Protein AF-A0AAU9TZ40-F1 (afdb_monomer_lite)

Sequence (107 aa):
MLPLLRSNLPPALDDLDKAECLASSLESQCSPSTEPIDPGHLCEVNLEVERRAAATPSPSDEPLSPTTLDEVKSILQDLNTKKAPGPDRITNKTLRRRTSQVATKVT

Radius of gyration: 29.77 Å; chains: 1; bounding box: 53×43×71 Å

Structure (mmCIF, N/CA/C/O backbone):
data_AF-A0AAU9TZ40-F1
#
_entry.id   AF-A0AAU9TZ40-F1
#
loop_
_atom_site.group_PDB
_atom_site.id
_atom_site.type_symbol
_atom_site.label_atom_id
_atom_site.label_alt_id
_atom_site.label_comp_id
_atom_site.label_asym_id
_atom_site.label_entity_id
_atom_site.label_seq_id
_atom_site.pdbx_PDB_ins_code
_atom_site.Cartn_x
_atom_site.Cartn_y
_atom_site.Cartn_z
_atom_site.occupancy
_atom_site.B_iso_or_equiv
_atom_site.auth_seq_id
_atom_site.auth_comp_id
_atom_site.auth_asym_id
_atom_site.auth_atom_id
_atom_site.pdbx_PDB_model_num
ATOM 1 N N . MET A 1 1 ? -18.433 -29.766 -25.339 1.00 39.97 1 MET A N 1
ATOM 2 C CA . MET A 1 1 ? -18.222 -28.454 -25.989 1.00 39.97 1 MET A CA 1
ATOM 3 C C . MET A 1 1 ? -16.847 -28.493 -26.630 1.00 39.97 1 MET A C 1
ATOM 5 O O . MET A 1 1 ? -15.884 -28.693 -25.904 1.00 39.97 1 MET A O 1
ATOM 9 N N . LEU A 1 2 ? -16.763 -28.419 -27.958 1.00 39.62 2 LEU A N 1
ATOM 10 C CA . LEU A 1 2 ? -15.479 -28.329 -28.662 1.00 39.62 2 LEU A CA 1
ATOM 11 C C . LEU A 1 2 ? -14.962 -26.884 -28.562 1.00 39.62 2 LEU A C 1
ATOM 13 O O . LEU A 1 2 ? -15.782 -25.965 -28.641 1.00 39.62 2 LEU A O 1
ATOM 17 N N . PRO A 1 3 ? -13.653 -26.661 -28.357 1.00 49.47 3 PRO A N 1
ATOM 18 C CA . PRO A 1 3 ? -13.108 -25.314 -28.268 1.00 49.47 3 PRO A CA 1
ATOM 19 C C . PRO A 1 3 ? -13.285 -24.586 -29.607 1.00 49.47 3 PRO A C 1
ATOM 21 O O . PRO A 1 3 ? -13.102 -25.164 -30.679 1.00 49.47 3 PRO A O 1
ATOM 24 N N . LEU A 1 4 ? -13.683 -23.315 -29.539 1.00 51.88 4 LEU A N 1
ATOM 25 C CA . LEU A 1 4 ? -13.920 -22.466 -30.705 1.00 51.88 4 LEU A CA 1
ATOM 26 C C . LEU A 1 4 ? -12.581 -22.151 -31.393 1.00 51.88 4 LEU A C 1
ATOM 28 O O . LEU A 1 4 ? -11.803 -21.342 -30.888 1.00 51.88 4 LEU A O 1
ATOM 32 N N . LEU A 1 5 ? -12.308 -22.772 -32.546 1.00 57.56 5 LEU A N 1
ATOM 33 C CA . LEU A 1 5 ? -11.180 -22.384 -33.398 1.00 57.56 5 LEU A CA 1
ATOM 34 C C . LEU A 1 5 ? -11.455 -21.013 -34.038 1.00 57.56 5 LEU A C 1
ATOM 36 O O . LEU A 1 5 ? -12.475 -20.817 -34.699 1.00 57.56 5 LEU A O 1
ATOM 40 N N . ARG A 1 6 ? -10.525 -20.064 -33.873 1.00 59.41 6 ARG A N 1
ATOM 41 C CA . ARG A 1 6 ? -10.532 -18.786 -34.601 1.00 59.41 6 ARG A CA 1
ATOM 42 C C . ARG A 1 6 ? -9.949 -19.018 -35.997 1.00 59.41 6 ARG A C 1
ATOM 44 O O . ARG A 1 6 ? -8.759 -19.269 -36.125 1.00 59.41 6 ARG A O 1
ATOM 51 N N . SER A 1 7 ? -10.782 -18.940 -37.033 1.00 59.75 7 SER A N 1
ATOM 52 C CA . SER A 1 7 ? -10.445 -19.340 -38.409 1.00 59.75 7 SER A CA 1
ATOM 53 C C . SER A 1 7 ? -9.555 -18.367 -39.199 1.00 59.75 7 SER A C 1
ATOM 55 O O . SER A 1 7 ? -9.133 -18.724 -40.290 1.00 59.75 7 SER A O 1
ATOM 57 N N . ASN A 1 8 ? -9.261 -17.166 -38.680 1.00 59.41 8 ASN A N 1
ATOM 58 C CA . ASN A 1 8 ? -8.609 -16.081 -39.439 1.00 59.41 8 ASN A CA 1
ATOM 59 C C . ASN A 1 8 ? -7.472 -15.361 -38.678 1.00 59.41 8 ASN A C 1
ATOM 61 O O . ASN A 1 8 ? -7.205 -14.189 -38.929 1.00 59.41 8 ASN A O 1
ATOM 65 N N . LEU A 1 9 ? -6.817 -16.025 -37.725 1.00 62.31 9 LEU A N 1
ATOM 66 C CA . LEU A 1 9 ? -5.611 -15.509 -37.059 1.00 62.31 9 LEU A CA 1
ATOM 67 C C . LEU A 1 9 ? -4.433 -16.450 -37.360 1.00 62.31 9 LEU A C 1
ATOM 69 O O . LEU A 1 9 ? -4.687 -17.628 -37.626 1.00 62.31 9 LEU A O 1
ATOM 73 N N . PRO A 1 10 ? -3.170 -15.965 -37.346 1.00 62.03 10 PRO A N 1
ATOM 74 C CA . PRO A 1 10 ? -2.002 -16.846 -37.423 1.00 62.03 10 PRO A CA 1
ATOM 75 C C . PRO A 1 10 ? -2.129 -17.980 -36.392 1.00 62.03 10 PRO A C 1
ATOM 77 O O . PRO A 1 10 ? -2.848 -17.791 -35.401 1.00 62.03 10 PRO A O 1
ATOM 80 N N . PRO A 1 11 ? -1.489 -19.147 -36.626 1.00 64.44 11 PRO A N 1
ATOM 81 C CA . PRO A 1 11 ? -1.611 -20.307 -35.749 1.00 64.44 11 PRO A CA 1
ATOM 82 C C . PRO A 1 11 ? -1.525 -19.865 -34.292 1.00 64.44 11 PRO A C 1
ATOM 84 O O . PRO A 1 11 ? -0.637 -19.090 -33.933 1.00 64.44 11 PRO A O 1
ATOM 87 N N . ALA A 1 12 ? -2.495 -20.285 -33.477 1.00 71.56 12 ALA A N 1
ATOM 88 C CA . ALA A 1 12 ? -2.415 -20.034 -32.049 1.00 71.56 12 ALA A CA 1
ATOM 89 C C . ALA A 1 12 ? -1.067 -20.588 -31.575 1.00 71.56 12 ALA A C 1
ATOM 91 O O . ALA A 1 12 ? -0.808 -21.764 -31.829 1.00 71.56 12 ALA A O 1
ATOM 92 N N . LEU A 1 13 ? -0.236 -19.737 -30.953 1.00 79.50 13 LEU A N 1
ATOM 93 C CA . LEU A 1 13 ? 1.026 -20.149 -30.330 1.00 79.50 13 LEU A CA 1
ATOM 94 C C . LEU A 1 13 ? 0.766 -21.440 -29.561 1.00 79.50 13 LEU A C 1
ATOM 96 O O . LEU A 1 13 ? -0.245 -21.527 -28.841 1.00 79.50 13 LEU A O 1
ATOM 100 N N . ASP A 1 14 ? 1.616 -22.442 -29.755 1.00 87.38 14 ASP A N 1
ATOM 101 C CA . ASP A 1 14 ? 1.470 -23.657 -28.977 1.00 87.38 14 ASP A CA 1
ATOM 102 C C . ASP A 1 14 ? 1.764 -23.355 -27.495 1.00 87.38 14 ASP A C 1
ATOM 104 O O . ASP A 1 14 ? 2.159 -22.248 -27.113 1.00 87.38 14 ASP A O 1
ATOM 108 N N . ASP A 1 15 ? 1.438 -24.286 -26.605 1.00 87.75 15 ASP A N 1
ATOM 109 C CA . ASP A 1 15 ? 1.581 -24.008 -25.175 1.00 87.75 15 ASP A CA 1
ATOM 110 C C . ASP A 1 15 ? 3.052 -23.866 -24.752 1.00 87.75 15 ASP A C 1
ATOM 112 O O . ASP A 1 15 ? 3.323 -23.177 -23.767 1.00 87.75 15 ASP A O 1
ATOM 116 N N . LEU A 1 16 ? 3.988 -24.444 -25.514 1.00 90.44 16 LEU A N 1
ATOM 117 C CA . LEU A 1 16 ? 5.421 -24.270 -25.302 1.00 90.44 16 LEU A CA 1
ATOM 118 C C . LEU A 1 16 ? 5.851 -22.858 -25.720 1.00 90.44 16 LEU A C 1
ATOM 120 O O . LEU A 1 16 ? 6.423 -22.143 -24.903 1.00 90.44 16 LEU A O 1
ATOM 124 N N . ASP A 1 17 ? 5.470 -22.410 -26.914 1.00 88.50 17 ASP A N 1
ATOM 125 C CA . ASP A 1 17 ? 5.726 -21.064 -27.430 1.00 88.50 17 ASP A CA 1
ATOM 126 C C . ASP A 1 17 ? 5.155 -19.986 -26.495 1.00 88.50 17 ASP A C 1
ATOM 128 O O . ASP A 1 17 ? 5.781 -18.955 -26.236 1.00 88.50 17 ASP A O 1
ATOM 132 N N . LYS A 1 18 ? 3.949 -20.210 -25.950 1.00 88.31 18 LYS A N 1
ATOM 133 C CA . LYS A 1 18 ? 3.346 -19.307 -24.955 1.00 88.31 18 LYS A CA 1
ATOM 134 C C . LYS A 1 18 ? 4.150 -19.275 -23.661 1.00 88.31 18 LYS A C 1
ATOM 136 O O . LYS A 1 18 ? 4.304 -18.199 -23.083 1.00 88.31 18 LYS A O 1
ATOM 141 N N . ALA A 1 19 ? 4.610 -20.432 -23.186 1.00 93.44 19 ALA A N 1
ATOM 142 C CA . ALA A 1 19 ? 5.400 -20.528 -21.965 1.00 93.44 19 ALA A CA 1
ATOM 143 C C . ALA A 1 19 ? 6.762 -19.843 -22.129 1.00 93.44 19 ALA A C 1
ATOM 145 O O . ALA A 1 19 ? 7.165 -19.094 -21.242 1.00 93.44 19 ALA A O 1
ATOM 146 N N . GLU A 1 20 ? 7.426 -20.026 -23.272 1.00 94.00 20 GLU A N 1
ATOM 147 C CA . GLU A 1 20 ? 8.687 -19.354 -23.593 1.00 94.00 20 GLU A CA 1
ATOM 148 C C . GLU A 1 20 ? 8.500 -17.840 -23.719 1.00 94.00 20 GLU A C 1
ATOM 150 O O . GLU A 1 20 ? 9.220 -17.075 -23.080 1.00 94.00 20 GLU A O 1
ATOM 155 N N . CYS A 1 21 ? 7.474 -17.386 -24.447 1.00 93.88 21 CYS A N 1
ATOM 156 C CA . CYS A 1 21 ? 7.169 -15.961 -24.571 1.00 93.88 21 CYS A CA 1
ATOM 157 C C . CYS A 1 21 ? 6.881 -15.315 -23.206 1.00 93.88 21 CYS A C 1
ATOM 159 O O . CYS A 1 21 ? 7.375 -14.222 -22.913 1.00 93.88 21 CYS A O 1
ATOM 161 N N . LEU A 1 22 ? 6.123 -16.002 -22.346 1.00 94.56 22 LEU A N 1
ATOM 162 C CA . LEU A 1 22 ? 5.859 -15.539 -20.987 1.00 94.56 22 LEU A CA 1
ATOM 163 C C . LEU A 1 22 ? 7.143 -15.491 -20.154 1.00 94.56 22 LEU A C 1
ATOM 165 O O . LEU A 1 22 ? 7.380 -14.487 -19.486 1.00 94.56 22 LEU A O 1
ATOM 169 N N . ALA A 1 23 ? 7.973 -16.536 -20.204 1.00 96.50 23 ALA A N 1
ATOM 170 C CA . ALA A 1 23 ? 9.231 -16.597 -19.469 1.00 96.50 23 ALA A CA 1
ATOM 171 C C . ALA A 1 23 ? 10.171 -15.453 -19.870 1.00 96.50 23 ALA A C 1
ATOM 173 O O . ALA A 1 23 ? 10.629 -14.721 -18.996 1.00 96.50 23 ALA A O 1
ATOM 174 N N . SER A 1 24 ? 10.374 -15.223 -21.171 1.00 94.69 24 SER A N 1
ATOM 175 C CA . SER A 1 24 ? 11.205 -14.119 -21.668 1.00 94.69 24 SER A CA 1
ATOM 176 C C . SER A 1 24 ? 10.620 -12.745 -21.333 1.00 94.69 24 SER A C 1
ATOM 178 O O . SER A 1 24 ? 11.355 -11.816 -21.004 1.00 94.69 24 SER A O 1
ATOM 180 N N . SER A 1 25 ? 9.292 -12.592 -21.384 1.00 94.75 25 SER A N 1
ATOM 181 C CA . SER A 1 25 ? 8.643 -11.326 -21.027 1.00 94.75 25 SER A CA 1
ATOM 182 C C . SER A 1 25 ? 8.783 -11.011 -19.537 1.00 94.75 25 SER A C 1
ATOM 184 O O . SER A 1 25 ? 9.071 -9.869 -19.178 1.00 94.75 25 SER A O 1
ATOM 186 N N . LEU A 1 26 ? 8.610 -12.015 -18.673 1.00 95.38 26 LEU A N 1
ATOM 187 C CA . LEU A 1 26 ? 8.814 -11.875 -17.234 1.00 95.38 26 LEU A CA 1
ATOM 188 C C . LEU A 1 26 ? 10.283 -11.617 -16.909 1.00 95.38 26 LEU A C 1
ATOM 190 O O . LEU A 1 26 ? 10.572 -10.720 -16.127 1.00 95.38 26 LEU A O 1
ATOM 194 N N . GLU A 1 27 ? 11.208 -12.340 -17.537 1.00 95.31 27 GLU A N 1
ATOM 195 C CA . GLU A 1 27 ? 12.645 -12.119 -17.375 1.00 95.31 27 GLU A CA 1
ATOM 196 C C . GLU A 1 27 ? 13.024 -10.679 -17.734 1.00 95.31 27 GLU A C 1
ATOM 198 O O . GLU A 1 27 ? 13.667 -9.998 -16.937 1.00 95.31 27 GLU A O 1
ATOM 203 N N . SER A 1 28 ? 12.556 -10.172 -18.878 1.00 91.38 28 SER A N 1
ATOM 204 C CA . SER A 1 28 ? 12.831 -8.795 -19.294 1.00 91.38 28 SER A CA 1
ATOM 205 C C . SER A 1 28 ? 12.227 -7.753 -18.348 1.00 91.38 28 SER A C 1
ATOM 207 O O . SER A 1 28 ? 12.846 -6.714 -18.140 1.00 91.38 28 SER A O 1
ATOM 209 N N . GLN A 1 29 ? 11.034 -7.994 -17.796 1.00 93.50 29 GLN A N 1
ATOM 210 C CA . GLN A 1 29 ? 10.347 -7.039 -16.914 1.00 93.50 29 GLN A CA 1
ATOM 211 C C . GLN A 1 29 ? 10.832 -7.089 -15.463 1.00 93.50 29 GLN A C 1
ATOM 213 O O . GLN A 1 29 ? 10.738 -6.095 -14.746 1.00 93.50 29 GLN A O 1
ATOM 218 N N . CYS A 1 30 ? 11.318 -8.242 -15.012 1.00 94.31 30 CYS A N 1
ATOM 219 C CA . CYS A 1 30 ? 11.831 -8.440 -13.659 1.00 94.31 30 CYS A CA 1
ATOM 220 C C . CYS A 1 30 ? 13.356 -8.288 -13.571 1.00 94.31 30 CYS A C 1
ATOM 222 O O . CYS A 1 30 ? 13.911 -8.372 -12.475 1.00 94.31 30 CYS A O 1
ATOM 224 N N . SER A 1 31 ? 14.033 -8.059 -14.697 1.00 93.81 31 SER A N 1
ATOM 225 C CA . SER A 1 31 ? 15.447 -7.694 -14.713 1.00 93.81 31 SER A CA 1
ATOM 226 C C . SER A 1 31 ? 15.644 -6.239 -14.281 1.00 93.81 31 SER A C 1
ATOM 228 O O . SER A 1 31 ? 14.765 -5.401 -14.498 1.00 93.81 31 SER A O 1
ATOM 230 N N . PRO A 1 32 ? 16.800 -5.902 -13.680 1.00 91.38 32 PRO A N 1
ATOM 231 C CA . PRO A 1 32 ? 17.154 -4.515 -13.421 1.00 91.38 32 PRO A CA 1
ATOM 232 C C . PRO A 1 32 ? 17.100 -3.684 -14.704 1.00 91.38 32 PRO A C 1
ATOM 234 O O . PRO A 1 32 ? 17.512 -4.149 -15.769 1.00 91.38 32 PRO A O 1
ATOM 237 N N . SER A 1 33 ? 16.621 -2.446 -14.586 1.00 86.31 33 SER A N 1
ATOM 238 C CA . SER A 1 33 ? 16.597 -1.515 -15.713 1.00 86.31 33 SER A CA 1
ATOM 239 C C . SER A 1 33 ? 18.003 -1.324 -16.283 1.00 86.31 33 SER A C 1
ATOM 241 O O . SER A 1 33 ? 18.950 -1.062 -15.541 1.00 86.31 33 SER A O 1
ATOM 243 N N . THR A 1 34 ? 18.126 -1.435 -17.604 1.00 87.25 34 THR A N 1
ATOM 244 C CA . THR A 1 34 ? 19.356 -1.121 -18.343 1.00 87.25 34 THR A CA 1
ATOM 245 C C . THR A 1 34 ? 19.440 0.352 -18.737 1.00 87.25 34 THR A C 1
ATOM 247 O O . THR A 1 34 ? 20.467 0.780 -19.262 1.00 87.25 34 THR A O 1
ATOM 250 N N . GLU A 1 35 ? 18.364 1.117 -18.529 1.00 86.38 35 GLU A N 1
ATOM 251 C CA . GLU A 1 35 ? 18.337 2.548 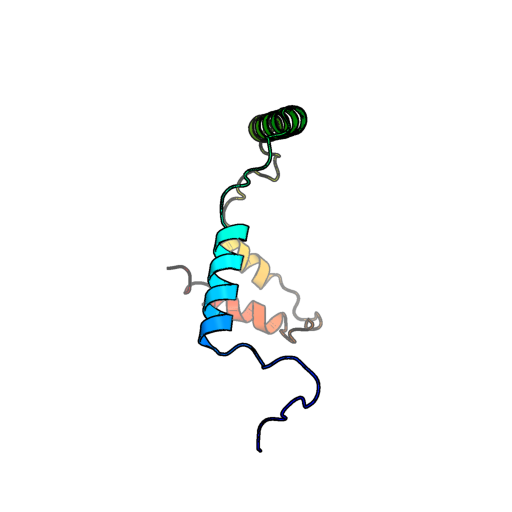-18.820 1.00 86.38 35 GLU A CA 1
ATOM 252 C C . GLU A 1 35 ? 19.327 3.306 -17.920 1.00 86.38 35 GLU A C 1
ATOM 254 O O . GLU A 1 35 ? 19.505 2.943 -16.749 1.00 86.38 35 GLU A O 1
ATOM 259 N N . PRO A 1 36 ? 19.965 4.374 -18.430 1.00 87.31 36 PRO A N 1
ATOM 260 C CA . PRO A 1 36 ? 20.833 5.216 -17.623 1.00 87.31 36 PRO A CA 1
ATOM 261 C C . PRO A 1 36 ? 20.070 5.787 -16.428 1.00 87.31 36 PRO A C 1
ATOM 263 O O . PRO A 1 36 ? 18.946 6.270 -16.558 1.00 87.31 36 PRO A O 1
ATOM 266 N N . ILE A 1 37 ? 20.708 5.774 -15.261 1.00 87.69 37 ILE A N 1
ATOM 267 C CA . ILE A 1 37 ? 20.152 6.415 -14.072 1.00 87.69 37 ILE A CA 1
ATOM 268 C C . ILE A 1 37 ? 20.180 7.926 -14.299 1.00 87.69 37 ILE A C 1
ATOM 270 O O . ILE A 1 37 ? 21.252 8.496 -14.512 1.00 87.69 37 ILE A O 1
ATOM 274 N N . ASP A 1 38 ? 19.018 8.573 -14.226 1.00 92.56 38 ASP A N 1
ATOM 275 C CA . ASP A 1 38 ? 18.941 10.030 -14.211 1.00 92.56 38 ASP A CA 1
ATOM 276 C C . ASP A 1 38 ? 19.540 10.565 -12.893 1.00 92.56 38 ASP A C 1
ATOM 278 O O . ASP A 1 38 ? 18.994 10.297 -11.814 1.00 92.56 38 ASP A O 1
ATOM 282 N N . P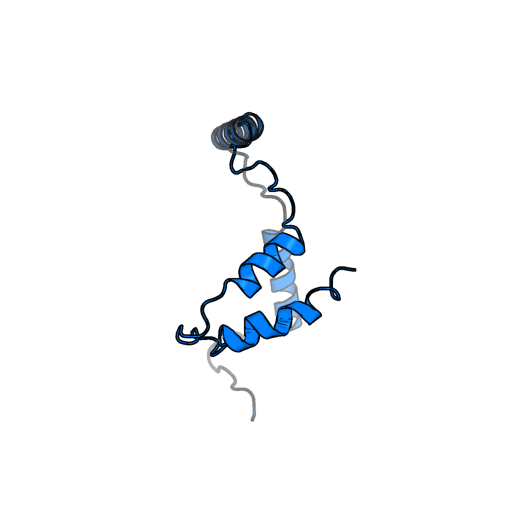RO A 1 39 ? 20.660 11.313 -12.939 1.00 92.56 39 PRO A N 1
ATOM 283 C CA . PRO A 1 39 ? 21.286 11.846 -11.735 1.00 92.56 39 PRO A CA 1
ATOM 284 C C . PRO A 1 39 ? 20.390 12.855 -11.003 1.00 92.56 39 PRO A C 1
ATOM 286 O O . PRO A 1 39 ? 20.518 12.992 -9.785 1.00 92.56 39 PRO A O 1
ATOM 289 N N . GLY A 1 40 ? 19.481 13.539 -11.712 1.00 95.81 40 GLY A N 1
ATOM 290 C CA . GLY A 1 40 ? 18.499 14.438 -11.104 1.00 95.81 40 GLY A CA 1
ATOM 291 C C . GLY A 1 40 ? 17.527 13.669 -10.216 1.00 95.81 40 GLY A C 1
ATOM 292 O O . GLY A 1 40 ? 17.448 13.927 -9.014 1.00 95.81 40 GLY A O 1
ATOM 293 N N . HIS A 1 41 ? 16.880 12.650 -10.782 1.00 92.06 41 HIS A N 1
ATOM 294 C CA . HIS A 1 41 ? 15.993 11.752 -10.049 1.00 92.06 41 HIS A CA 1
ATOM 295 C C . HIS A 1 41 ? 16.667 11.090 -8.837 1.00 92.06 41 HIS A C 1
ATOM 297 O O . HIS A 1 41 ? 16.085 11.045 -7.752 1.00 92.06 41 HIS A O 1
ATOM 303 N N . LEU A 1 42 ? 17.907 10.608 -8.986 1.00 93.31 42 LEU A N 1
ATOM 304 C CA . LEU A 1 42 ? 18.651 9.994 -7.879 1.00 93.31 42 LEU A CA 1
ATOM 305 C C . LEU A 1 42 ? 18.831 10.972 -6.707 1.00 93.31 42 LEU A C 1
ATOM 307 O O . LEU A 1 42 ? 18.654 10.594 -5.548 1.00 93.31 42 LEU A O 1
ATOM 311 N N . CYS A 1 43 ? 19.165 12.228 -7.014 1.00 95.88 43 CYS A N 1
ATOM 312 C CA . CYS A 1 43 ? 19.319 13.283 -6.019 1.00 95.88 43 CYS A CA 1
ATOM 313 C C . CYS A 1 43 ? 17.999 13.544 -5.279 1.00 95.88 43 CYS A C 1
ATOM 315 O O . CYS A 1 43 ? 17.978 13.562 -4.050 1.00 95.88 43 CYS A O 1
ATOM 317 N N . GLU A 1 44 ? 16.887 13.669 -6.008 1.00 96.44 44 GLU A N 1
ATOM 318 C CA . GLU A 1 44 ? 15.558 13.889 -5.422 1.00 96.44 44 GLU A CA 1
ATOM 319 C C . GLU A 1 44 ? 15.138 12.754 -4.482 1.00 96.44 44 GLU A C 1
ATOM 321 O O . GLU A 1 44 ? 14.680 13.009 -3.366 1.00 96.44 44 GLU A O 1
ATOM 326 N N . VAL A 1 45 ? 15.336 11.501 -4.902 1.00 95.50 45 VAL A N 1
ATOM 327 C CA . VAL A 1 45 ? 15.028 10.330 -4.072 1.00 95.50 45 VAL A CA 1
ATOM 328 C C . VAL A 1 45 ? 15.883 10.327 -2.809 1.00 95.50 45 VAL A C 1
ATOM 330 O O . VAL A 1 45 ? 15.349 10.126 -1.719 1.00 95.50 45 VAL A O 1
ATOM 333 N N . ASN A 1 46 ? 17.190 10.575 -2.930 1.00 95.38 46 ASN A N 1
ATOM 334 C CA . ASN A 1 46 ? 18.086 10.587 -1.777 1.00 95.38 46 ASN A CA 1
ATOM 335 C C . ASN A 1 46 ? 17.698 11.681 -0.770 1.00 95.38 46 ASN A C 1
ATOM 337 O O . ASN A 1 46 ? 17.591 11.410 0.425 1.00 95.38 46 ASN A O 1
ATOM 341 N N . LEU A 1 47 ? 17.401 12.890 -1.256 1.00 96.38 47 LEU A N 1
ATOM 342 C CA . LEU A 1 47 ? 16.938 13.996 -0.417 1.00 96.38 47 LEU A CA 1
ATOM 343 C C . LEU A 1 47 ? 15.610 13.678 0.282 1.00 96.38 47 LEU A C 1
ATOM 345 O O . LEU A 1 47 ? 15.444 13.993 1.458 1.00 96.38 47 LEU A O 1
ATOM 349 N N . GLU A 1 48 ? 14.662 13.037 -0.403 1.00 94.75 48 GLU A N 1
ATOM 350 C CA . GLU A 1 48 ? 13.382 12.649 0.198 1.00 94.75 48 GLU A CA 1
ATOM 351 C C . GLU A 1 48 ? 13.553 11.548 1.256 1.00 94.75 48 GLU A C 1
ATOM 353 O O . GLU A 1 48 ? 12.898 11.589 2.301 1.00 94.75 48 GLU A O 1
ATOM 358 N N . VAL A 1 49 ? 14.450 10.583 1.026 1.00 95.12 49 VAL A N 1
ATOM 359 C CA . VAL A 1 49 ? 14.800 9.554 2.018 1.00 95.12 49 VAL A CA 1
ATOM 360 C C . VAL A 1 49 ? 15.410 10.198 3.260 1.00 95.12 49 VAL A C 1
ATOM 362 O O . VAL A 1 49 ? 14.955 9.922 4.371 1.00 95.12 49 VAL A O 1
ATOM 365 N N . GLU A 1 50 ? 16.379 11.097 3.086 1.00 94.75 50 GLU A N 1
ATOM 366 C CA . GLU A 1 50 ? 16.988 11.846 4.188 1.00 94.75 50 GLU A CA 1
ATOM 367 C C . GLU A 1 50 ? 15.954 12.691 4.935 1.00 94.75 50 GLU A C 1
ATOM 369 O O . GLU A 1 50 ? 15.909 12.663 6.163 1.00 94.75 50 GLU A O 1
ATOM 374 N N . ARG A 1 51 ? 15.058 13.380 4.218 1.00 93.31 51 ARG A N 1
ATOM 375 C CA . ARG A 1 51 ? 13.973 14.169 4.816 1.00 93.31 51 ARG A CA 1
ATOM 376 C C . ARG A 1 51 ? 13.038 13.306 5.662 1.00 93.31 51 ARG A C 1
ATOM 378 O O . ARG A 1 51 ? 12.626 13.739 6.735 1.00 93.31 51 ARG A O 1
ATOM 385 N N . ARG A 1 5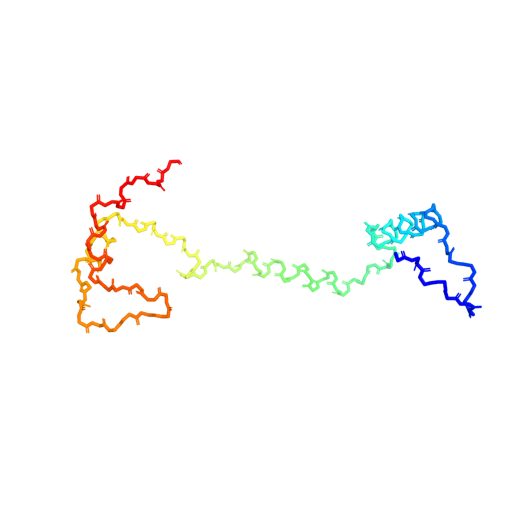2 ? 12.683 12.104 5.196 1.00 87.75 52 ARG A N 1
ATOM 386 C CA . ARG A 1 52 ? 11.838 11.160 5.950 1.00 87.75 52 ARG A CA 1
ATOM 387 C C . ARG A 1 52 ? 12.558 10.568 7.152 1.00 87.75 52 ARG A C 1
ATOM 389 O O . ARG A 1 52 ? 11.928 10.397 8.185 1.00 87.75 52 ARG A O 1
ATOM 396 N N . ALA A 1 53 ? 13.850 10.279 7.028 1.00 86.12 53 ALA A N 1
ATOM 397 C CA . ALA A 1 53 ? 14.661 9.784 8.135 1.00 86.12 53 ALA A CA 1
ATOM 398 C C . ALA A 1 53 ? 14.901 10.863 9.206 1.00 86.12 53 ALA A C 1
ATOM 400 O O . ALA A 1 53 ? 14.937 10.558 10.394 1.00 86.12 53 ALA A O 1
ATOM 401 N N . ALA A 1 54 ? 15.048 12.123 8.788 1.00 87.75 54 ALA A N 1
ATOM 402 C CA . ALA A 1 54 ? 15.219 13.275 9.669 1.00 87.75 54 ALA A CA 1
ATOM 403 C C . ALA A 1 54 ? 13.898 13.792 10.257 1.00 87.75 54 ALA A C 1
ATOM 405 O O . ALA A 1 54 ? 13.915 14.552 11.228 1.00 87.75 54 ALA A O 1
ATOM 406 N N . ALA A 1 55 ? 12.754 13.411 9.682 1.00 82.69 55 ALA A N 1
ATOM 407 C CA . ALA A 1 55 ? 11.461 13.707 10.269 1.00 82.69 55 ALA A CA 1
ATOM 408 C C . ALA A 1 55 ? 11.360 12.975 11.611 1.00 82.69 55 ALA A C 1
ATOM 410 O O . ALA A 1 55 ? 11.339 11.747 11.674 1.00 82.69 55 ALA A O 1
ATOM 411 N N . THR A 1 56 ? 11.305 13.739 12.700 1.00 72.31 56 THR A N 1
ATOM 412 C CA . THR A 1 56 ? 10.956 13.185 14.005 1.00 72.31 56 THR A CA 1
ATOM 413 C C . THR A 1 56 ? 9.565 12.564 13.900 1.00 72.31 56 THR A C 1
ATOM 415 O O . THR A 1 56 ? 8.688 13.219 13.322 1.00 72.31 56 THR A O 1
ATOM 418 N N . PRO A 1 57 ? 9.338 11.366 14.466 1.00 69.62 57 PRO A N 1
ATOM 419 C CA . PRO A 1 57 ? 8.000 10.803 14.567 1.00 69.62 57 PRO A CA 1
ATOM 420 C C . PRO A 1 57 ? 7.055 11.873 15.124 1.00 69.62 57 PRO A C 1
ATOM 422 O O . PRO A 1 57 ? 7.360 12.520 16.130 1.00 69.62 57 PRO A O 1
ATOM 425 N N . SER A 1 58 ? 5.942 12.118 14.438 1.00 68.19 58 SER A N 1
ATOM 426 C CA . SER A 1 58 ? 4.862 12.940 14.972 1.00 68.19 58 SER A CA 1
ATOM 427 C C . SER A 1 58 ? 4.427 12.362 16.324 1.00 68.19 58 SER A C 1
ATOM 429 O O . SER A 1 58 ? 4.532 11.155 16.529 1.00 68.19 58 SER A O 1
ATOM 431 N N . PRO A 1 59 ? 3.838 13.146 17.241 1.00 65.62 59 PRO A N 1
ATOM 432 C CA . PRO A 1 59 ? 3.159 12.586 18.412 1.00 65.62 59 PRO A CA 1
ATOM 433 C C . PRO A 1 59 ? 2.110 11.509 18.064 1.00 65.62 59 PRO A C 1
ATOM 435 O O . PRO A 1 59 ? 1.709 10.741 18.927 1.00 65.62 59 PRO A O 1
ATOM 438 N N . SER A 1 60 ? 1.641 11.455 16.808 1.00 68.94 60 SER A N 1
ATOM 439 C CA . SER A 1 60 ? 0.767 10.392 16.279 1.00 68.94 60 SER A CA 1
ATOM 440 C C . SER A 1 60 ? 1.502 9.123 15.823 1.00 68.94 60 SER A C 1
ATOM 442 O O . SER A 1 60 ? 0.860 8.091 15.658 1.00 68.94 60 SER A O 1
ATOM 444 N N . ASP A 1 61 ? 2.813 9.212 15.603 1.00 69.38 61 ASP A N 1
ATOM 445 C CA . ASP A 1 61 ? 3.702 8.103 15.242 1.00 69.38 61 ASP A CA 1
ATOM 446 C C . ASP A 1 61 ? 4.311 7.432 16.488 1.00 69.38 61 ASP A C 1
ATOM 448 O O . ASP A 1 61 ? 4.973 6.398 16.375 1.00 69.38 61 ASP A O 1
ATOM 452 N N . GLU A 1 62 ? 4.090 7.998 17.683 1.00 78.62 62 GLU A N 1
ATOM 453 C CA . GLU A 1 62 ? 4.366 7.296 18.935 1.00 78.62 62 GLU A CA 1
ATOM 454 C C . GLU A 1 62 ? 3.510 6.024 18.988 1.00 78.62 62 GLU A C 1
ATOM 456 O O . GLU A 1 62 ? 2.287 6.086 18.794 1.00 78.62 62 GLU A O 1
ATOM 461 N N . PRO A 1 63 ? 4.121 4.857 19.256 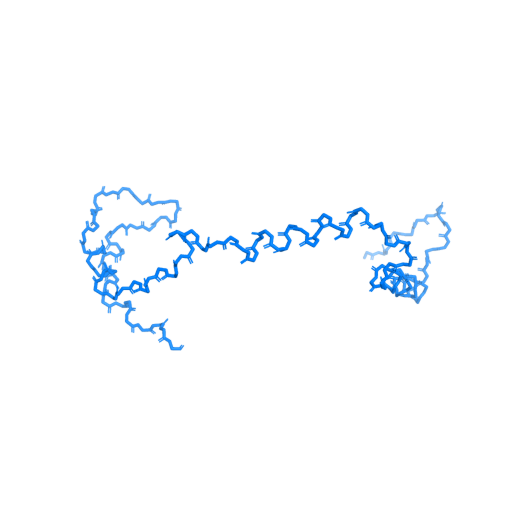1.00 77.50 63 PRO A N 1
ATOM 462 C CA . PRO A 1 63 ? 3.369 3.627 19.400 1.00 77.50 63 PRO A CA 1
ATOM 463 C C . PRO A 1 63 ? 2.420 3.783 20.585 1.00 77.50 63 PRO A C 1
ATOM 465 O O . PRO A 1 63 ? 2.840 3.803 21.743 1.00 77.50 63 PRO A O 1
ATOM 468 N N . LEU A 1 64 ? 1.125 3.897 20.284 1.00 79.56 64 LEU A N 1
ATOM 469 C CA . LEU A 1 64 ? 0.087 3.914 21.304 1.00 79.56 64 LEU A CA 1
ATOM 470 C C . LEU A 1 64 ? 0.258 2.681 22.193 1.00 79.56 64 LEU A C 1
ATOM 472 O O . LEU A 1 64 ? 0.431 1.561 21.702 1.00 79.56 64 LEU A O 1
ATOM 476 N N . SER A 1 65 ? 0.197 2.888 23.507 1.00 84.62 65 SER A N 1
ATOM 477 C CA . SER A 1 65 ? 0.188 1.783 24.458 1.00 84.62 65 SER A CA 1
ATOM 478 C C . SER A 1 65 ? -0.935 0.804 24.095 1.00 84.62 65 SER A C 1
ATOM 480 O O . SER A 1 65 ? -2.054 1.257 23.827 1.00 84.62 65 SER A O 1
ATOM 482 N N . PRO A 1 66 ? -0.685 -0.519 24.101 1.00 86.19 66 PRO A N 1
ATOM 483 C CA . PRO A 1 66 ? -1.744 -1.495 23.898 1.00 86.19 66 PRO A CA 1
ATOM 484 C C . PRO A 1 66 ? -2.894 -1.243 24.872 1.00 86.19 66 PRO A C 1
ATOM 486 O O . PRO A 1 66 ? -2.666 -1.051 26.066 1.00 86.19 66 PRO A O 1
ATOM 489 N N . THR A 1 67 ? -4.126 -1.258 24.364 1.00 86.12 67 THR A N 1
ATOM 490 C CA . THR A 1 67 ? -5.306 -1.092 25.213 1.00 86.12 67 THR A CA 1
ATOM 491 C C . THR A 1 67 ? -5.387 -2.223 26.235 1.00 86.12 67 THR A C 1
ATOM 493 O O . THR A 1 67 ? -5.150 -3.395 25.919 1.00 86.12 67 THR A O 1
ATOM 496 N N . THR A 1 68 ? -5.743 -1.879 27.469 1.00 89.06 68 THR A N 1
ATOM 497 C CA . THR A 1 68 ? -5.880 -2.861 28.546 1.00 89.06 68 THR A CA 1
ATOM 498 C C . THR A 1 68 ? -7.210 -3.609 28.460 1.00 89.06 68 THR A C 1
ATOM 500 O O . THR A 1 68 ? -8.212 -3.126 27.930 1.00 89.06 68 THR A O 1
ATOM 503 N N . LEU A 1 69 ? -7.260 -4.818 29.023 1.00 88.38 69 LEU A N 1
ATOM 504 C CA . LEU A 1 69 ? -8.509 -5.582 29.082 1.00 88.38 69 LEU A CA 1
ATOM 505 C C . LEU A 1 69 ? -9.605 -4.826 29.854 1.00 88.38 69 LEU A C 1
ATOM 507 O O . LEU A 1 69 ? -10.786 -4.940 29.522 1.00 88.38 69 LEU A O 1
ATOM 511 N N . ASP A 1 70 ? -9.224 -4.065 30.878 1.00 88.50 70 ASP A N 1
ATOM 512 C CA . ASP A 1 70 ? -10.168 -3.325 31.710 1.00 88.50 70 ASP A CA 1
ATOM 513 C C . ASP A 1 70 ? -10.736 -2.096 30.988 1.00 88.50 70 ASP A C 1
ATOM 515 O O . ASP A 1 70 ? -11.937 -1.847 31.104 1.00 88.50 70 ASP A O 1
ATOM 519 N N . GLU A 1 71 ? -9.951 -1.424 30.136 1.00 89.50 71 GLU A N 1
ATOM 520 C CA . GLU A 1 71 ? -10.465 -0.411 29.199 1.00 89.50 71 GLU A CA 1
ATOM 521 C C . GLU A 1 71 ? -11.545 -0.997 28.283 1.00 89.50 71 GLU A C 1
ATOM 523 O O . GLU A 1 71 ? -12.653 -0.463 28.200 1.00 89.50 71 GLU A O 1
ATOM 528 N N . VAL A 1 72 ? -11.269 -2.143 27.645 1.00 90.94 72 VAL A N 1
ATOM 529 C CA . VAL A 1 72 ? -12.242 -2.808 26.759 1.00 90.94 72 VAL A CA 1
ATOM 530 C C . VAL A 1 72 ? -13.503 -3.200 27.530 1.00 90.94 72 VAL A C 1
ATOM 532 O O . VAL A 1 72 ? -14.621 -3.001 27.047 1.00 90.94 72 VAL A O 1
ATOM 535 N N . LYS A 1 73 ? -13.353 -3.749 28.743 1.00 90.00 73 LYS A N 1
ATOM 536 C CA . LYS A 1 73 ? -14.488 -4.122 29.599 1.00 90.00 73 LYS A CA 1
ATOM 537 C C . LYS A 1 73 ? -15.331 -2.910 29.982 1.00 90.00 73 LYS A C 1
ATOM 539 O O . LYS A 1 73 ? -16.553 -3.024 29.907 1.00 90.00 73 LYS A O 1
ATOM 544 N N . SER A 1 74 ? -14.715 -1.790 30.366 1.00 90.56 74 SER A N 1
ATOM 545 C CA . SER A 1 74 ? -15.434 -0.558 30.717 1.00 90.56 74 SER A CA 1
ATOM 546 C C . SER A 1 74 ? -16.260 -0.063 29.533 1.00 90.56 74 SER A C 1
ATOM 548 O O . SER A 1 74 ? -17.472 0.103 29.651 1.00 90.56 74 SER A O 1
ATOM 550 N N . ILE A 1 75 ? -15.644 0.032 28.349 1.00 91.38 75 ILE A N 1
ATOM 551 C CA . ILE A 1 75 ? -16.325 0.465 27.119 1.00 91.38 75 ILE A CA 1
ATOM 552 C C . ILE A 1 75 ? -17.533 -0.426 26.816 1.00 91.38 75 ILE A C 1
ATOM 554 O O . ILE A 1 75 ? -18.619 0.068 26.511 1.00 91.38 75 ILE A O 1
ATOM 558 N N . LEU A 1 76 ? -17.371 -1.749 26.912 1.00 92.44 76 LEU A N 1
ATOM 559 C CA . LEU A 1 76 ? -18.456 -2.695 26.655 1.00 92.44 76 LEU A CA 1
ATOM 560 C C . LEU A 1 76 ? -19.591 -2.596 27.688 1.00 92.44 76 LEU A C 1
ATOM 562 O O . LEU A 1 76 ? -20.755 -2.810 27.329 1.00 92.44 76 LEU A O 1
ATOM 566 N N . GLN A 1 77 ? -19.277 -2.304 28.954 1.00 90.19 77 GLN A N 1
ATOM 567 C CA . GLN A 1 77 ? -20.269 -2.112 30.017 1.00 90.19 77 GLN A CA 1
ATOM 568 C C . GLN A 1 77 ? -21.086 -0.833 29.809 1.00 90.19 77 GLN A C 1
ATOM 570 O O . GLN A 1 77 ? -22.311 -0.875 29.960 1.00 90.19 77 GLN A O 1
ATOM 575 N N . ASP A 1 78 ? -20.441 0.237 29.347 1.00 92.75 78 ASP A N 1
ATOM 576 C CA . ASP A 1 78 ? -21.052 1.554 29.137 1.00 92.75 78 ASP A CA 1
ATOM 577 C C . ASP A 1 78 ? -21.881 1.652 27.837 1.00 92.75 78 ASP A C 1
ATOM 579 O O . ASP A 1 78 ? -22.538 2.662 27.562 1.00 92.75 78 ASP A O 1
ATOM 583 N N 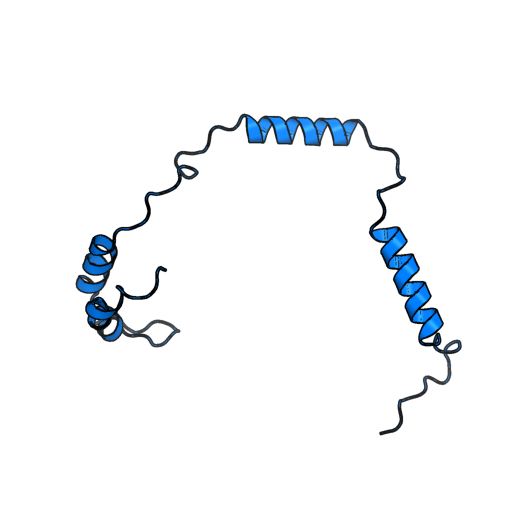. LEU A 1 79 ? -21.934 0.582 27.029 1.00 92.50 79 LEU A N 1
ATOM 584 C CA . LEU A 1 79 ? -22.735 0.544 25.803 1.00 92.50 79 LEU A CA 1
ATOM 585 C C . LEU A 1 79 ? -24.242 0.692 26.071 1.00 92.50 79 LEU A C 1
ATOM 587 O O . LEU A 1 79 ? -24.901 -0.185 26.649 1.00 92.50 79 LEU A O 1
ATOM 591 N N . ASN A 1 80 ? -24.843 1.732 25.486 1.00 93.38 80 ASN A N 1
ATOM 592 C CA . ASN A 1 80 ? -26.292 1.927 25.503 1.00 93.38 80 ASN A CA 1
ATOM 593 C C . ASN A 1 80 ? -27.017 0.848 24.670 1.00 93.38 80 ASN A C 1
ATOM 595 O O . ASN A 1 80 ? -26.920 0.811 23.442 1.00 93.38 80 ASN A O 1
ATOM 599 N N . THR A 1 81 ? -27.807 -0.004 25.333 1.00 93.56 81 THR A N 1
ATOM 600 C CA . THR A 1 81 ? -28.590 -1.082 24.685 1.00 93.56 81 THR A CA 1
ATOM 601 C C . THR A 1 81 ? -29.675 -0.640 23.729 1.00 93.56 81 THR A C 1
ATOM 603 O O . THR A 1 81 ? -30.110 -1.457 22.922 1.00 93.56 81 THR A O 1
ATOM 606 N N . LYS A 1 82 ? -30.165 0.591 23.861 1.00 94.38 82 LYS A N 1
ATOM 607 C CA . LYS A 1 82 ? -31.337 1.068 23.121 1.00 94.38 82 LYS A CA 1
ATOM 608 C C . LYS A 1 82 ? -30.975 1.586 21.727 1.00 94.38 82 LYS A C 1
ATOM 610 O O . LYS A 1 82 ? -31.854 2.022 20.995 1.00 94.38 82 LYS A O 1
ATOM 615 N N . LYS A 1 83 ? -29.687 1.579 21.371 1.00 94.94 83 LYS A N 1
ATOM 616 C CA . LYS A 1 83 ? -29.215 1.956 20.037 1.00 94.94 83 LYS A CA 1
ATOM 617 C C . LYS A 1 83 ? -29.594 0.879 19.018 1.00 94.94 83 LYS A C 1
ATOM 619 O O . LYS A 1 83 ? -29.559 -0.313 19.326 1.00 94.94 83 LYS A O 1
ATOM 624 N N . ALA A 1 84 ? -29.956 1.322 17.817 1.00 94.69 84 ALA A N 1
ATOM 625 C CA . ALA A 1 84 ? -30.227 0.431 16.700 1.00 94.69 84 ALA A CA 1
ATOM 626 C C . ALA A 1 84 ? -28.953 -0.349 16.308 1.00 94.69 84 ALA A C 1
ATOM 628 O O . ALA A 1 84 ? -27.852 0.185 16.469 1.00 94.69 84 ALA A O 1
ATOM 629 N N . PRO A 1 85 ? -29.083 -1.594 15.816 1.00 95.38 85 PRO A N 1
ATOM 630 C CA . PRO A 1 85 ? -27.954 -2.353 15.283 1.00 95.38 85 PRO A CA 1
ATOM 631 C C . PRO A 1 85 ? -27.291 -1.648 14.096 1.00 95.38 85 PRO A C 1
ATOM 633 O O . PRO A 1 85 ? -27.963 -0.944 13.339 1.00 95.38 85 PRO A O 1
ATOM 636 N N . GLY A 1 86 ? -25.991 -1.884 13.913 1.00 92.88 86 GLY A N 1
ATOM 637 C CA . GLY A 1 86 ? -25.274 -1.474 12.707 1.00 92.88 86 GLY A CA 1
ATOM 638 C C . GLY A 1 86 ? -25.636 -2.331 11.480 1.00 92.88 86 GLY A C 1
ATOM 639 O O . GLY A 1 86 ? -26.487 -3.224 11.565 1.00 92.88 86 GLY A O 1
ATOM 640 N N . PRO A 1 87 ? -24.979 -2.102 10.327 1.00 96.31 87 PRO A N 1
ATOM 641 C CA . PRO A 1 87 ? -25.162 -2.907 9.110 1.00 96.31 87 PRO A CA 1
ATOM 642 C C . PRO A 1 87 ? -24.866 -4.403 9.299 1.00 96.31 87 PRO A C 1
ATOM 644 O O . PRO A 1 87 ? -25.448 -5.249 8.623 1.00 96.31 87 PRO A O 1
ATOM 647 N N . ASP A 1 88 ? -24.004 -4.727 10.263 1.00 93.62 88 ASP A N 1
ATOM 648 C CA . ASP A 1 88 ? -23.669 -6.084 10.707 1.00 93.62 88 ASP A CA 1
ATOM 649 C C . ASP A 1 88 ? -24.800 -6.777 11.493 1.00 93.62 88 ASP A C 1
ATOM 651 O O . ASP A 1 88 ? -24.715 -7.968 11.797 1.00 93.62 88 ASP A O 1
ATOM 655 N N . ARG A 1 89 ? -25.873 -6.042 11.817 1.00 93.56 89 ARG A N 1
ATOM 656 C CA . ARG A 1 89 ? -27.025 -6.479 12.617 1.00 93.56 89 ARG A CA 1
ATOM 657 C C . ARG A 1 89 ? -26.663 -6.904 14.045 1.00 93.56 89 ARG A C 1
ATOM 659 O O . ARG A 1 89 ? -27.472 -7.551 14.717 1.00 93.56 89 ARG A O 1
ATOM 666 N N . ILE A 1 90 ? -25.489 -6.523 14.553 1.00 92.88 90 ILE A N 1
ATOM 667 C CA . ILE A 1 90 ? -25.068 -6.837 15.921 1.00 92.88 90 ILE A CA 1
ATOM 668 C C . ILE A 1 90 ? -25.625 -5.774 16.875 1.00 92.88 90 ILE A C 1
ATOM 670 O O . ILE A 1 90 ? -25.448 -4.574 16.690 1.00 92.88 90 ILE A O 1
ATOM 674 N N . THR A 1 91 ? -26.325 -6.210 17.927 1.00 93.81 91 THR A N 1
ATOM 675 C CA . THR A 1 91 ? -26.882 -5.289 18.932 1.00 93.81 91 THR A CA 1
ATOM 676 C C . THR A 1 91 ? -25.871 -4.993 20.044 1.00 93.81 91 THR A C 1
ATOM 678 O O . THR A 1 91 ? -25.144 -5.884 20.495 1.00 93.81 91 THR A O 1
ATOM 681 N N . ASN A 1 92 ? -25.925 -3.786 20.614 1.00 93.88 92 ASN A N 1
ATOM 682 C CA . ASN A 1 92 ? -25.141 -3.419 21.805 1.00 93.88 92 ASN A CA 1
ATOM 683 C C . ASN A 1 92 ? -25.419 -4.329 23.012 1.00 93.88 92 ASN A C 1
ATOM 685 O O . ASN A 1 92 ? -24.554 -4.551 23.859 1.00 93.88 92 ASN A O 1
ATOM 689 N N . LYS A 1 93 ? -26.628 -4.900 23.097 1.00 91.94 93 LYS A N 1
ATOM 690 C CA . LYS A 1 93 ? -26.978 -5.891 24.124 1.00 91.94 93 LYS A CA 1
ATOM 691 C C . LYS A 1 93 ? -26.160 -7.175 23.965 1.00 91.94 93 LYS A C 1
ATOM 693 O O . LYS A 1 93 ? -25.744 -7.743 24.972 1.00 91.94 93 LYS A O 1
ATOM 698 N N . THR A 1 94 ? -25.926 -7.619 22.731 1.00 91.50 94 THR A N 1
ATOM 699 C CA . THR A 1 94 ? -25.084 -8.784 22.436 1.00 91.50 94 THR A CA 1
ATOM 700 C C . THR A 1 94 ? -23.626 -8.506 22.793 1.00 91.50 94 THR A C 1
ATOM 702 O O . THR A 1 94 ? -23.004 -9.334 23.452 1.00 91.50 94 THR A O 1
ATOM 705 N N . LEU A 1 95 ? -23.102 -7.331 22.432 1.00 90.06 95 LEU A N 1
ATOM 706 C CA . LEU A 1 95 ? -21.718 -6.943 22.735 1.00 90.06 95 LEU A CA 1
ATOM 707 C C . LEU A 1 95 ? -21.451 -6.861 24.242 1.00 90.06 95 LEU A C 1
ATOM 709 O O . LEU A 1 95 ? -20.504 -7.477 24.725 1.00 90.06 95 LEU A O 1
ATOM 713 N N . ARG A 1 96 ? -22.334 -6.222 25.019 1.00 89.50 96 ARG A N 1
ATOM 714 C CA . ARG A 1 96 ? -22.159 -6.140 26.479 1.00 89.50 96 ARG A CA 1
ATOM 715 C C . ARG A 1 96 ? -22.184 -7.508 27.172 1.00 89.50 96 ARG A C 1
ATOM 717 O O . ARG A 1 96 ? -21.484 -7.705 28.160 1.00 89.50 96 ARG A O 1
ATOM 724 N N . ARG A 1 97 ? -22.941 -8.483 26.650 1.00 85.69 97 ARG A N 1
ATOM 725 C CA . ARG A 1 97 ? -22.950 -9.865 27.177 1.00 85.69 97 ARG A CA 1
ATOM 726 C C . ARG A 1 97 ? -21.641 -10.619 26.932 1.00 85.69 97 ARG A C 1
ATOM 728 O O . ARG A 1 97 ? -21.378 -11.592 27.629 1.00 85.69 97 ARG A O 1
ATOM 735 N N . ARG A 1 98 ? -20.830 -10.198 25.956 1.00 75.31 98 ARG A N 1
ATOM 736 C CA . ARG A 1 98 ? -19.561 -10.857 25.608 1.00 75.31 98 ARG A CA 1
ATOM 737 C C . ARG A 1 98 ? -18.384 -10.442 26.487 1.00 75.31 98 ARG A C 1
ATOM 739 O O . ARG A 1 98 ? -17.321 -11.033 26.353 1.00 75.31 98 ARG A O 1
ATOM 746 N N . THR A 1 99 ? -18.578 -9.511 27.421 1.00 67.19 99 THR A N 1
ATOM 747 C CA . THR A 1 99 ? -17.557 -9.062 28.389 1.00 67.19 99 THR A CA 1
ATOM 748 C C . THR A 1 99 ? -16.912 -10.204 29.186 1.00 67.19 99 THR A C 1
ATOM 750 O O . THR A 1 99 ? -15.755 -10.085 29.574 1.00 67.19 99 THR A O 1
ATOM 753 N N . SER A 1 100 ? -17.597 -11.341 29.361 1.00 59.81 100 SER A N 1
ATOM 754 C CA . SER A 1 100 ? -17.050 -12.544 30.011 1.00 59.81 100 SER A CA 1
ATOM 755 C C . SER A 1 100 ? -16.165 -13.429 29.112 1.00 59.81 100 SER A C 1
ATOM 757 O O . SER A 1 100 ? -15.521 -14.332 29.629 1.00 59.81 100 SER A O 1
ATOM 759 N N . GLN A 1 101 ? -16.139 -13.217 27.787 1.00 58.50 101 GLN A N 1
ATOM 760 C CA . GLN A 1 101 ? -15.473 -14.099 26.804 1.00 58.50 101 GLN A CA 1
ATOM 761 C C . GLN A 1 101 ? -14.235 -13.474 26.129 1.00 58.50 101 GLN A C 1
ATOM 763 O O . GLN A 1 101 ? -13.561 -14.145 25.354 1.00 58.50 101 GLN A O 1
ATOM 768 N N . VAL A 1 102 ? -13.910 -12.204 26.405 1.00 57.53 102 VAL A N 1
ATOM 769 C CA . VAL A 1 102 ? -12.794 -11.477 25.751 1.00 57.53 102 VAL A CA 1
ATOM 770 C C . VAL A 1 102 ? -11.406 -12.007 26.178 1.00 57.53 102 VAL A C 1
ATOM 772 O O . VAL A 1 102 ? -10.400 -11.684 25.561 1.00 57.53 102 VAL A O 1
ATOM 775 N N . ALA A 1 103 ? -11.331 -12.876 27.191 1.00 53.06 103 ALA A N 1
ATOM 776 C CA . ALA A 1 103 ? -10.077 -13.323 27.802 1.00 53.06 103 ALA A CA 1
ATOM 777 C C . ALA A 1 103 ? -9.305 -14.436 27.054 1.00 53.06 103 ALA A C 1
ATOM 779 O O . ALA A 1 103 ? -8.257 -14.843 27.541 1.00 53.06 103 ALA A O 1
ATOM 780 N N . THR A 1 104 ? -9.788 -14.981 25.929 1.00 49.62 104 THR A N 1
ATOM 781 C CA . THR A 1 104 ? -9.323 -16.318 25.478 1.00 49.62 104 THR A CA 1
ATOM 782 C C . THR A 1 104 ? -8.642 -16.387 24.108 1.00 49.62 104 THR A C 1
ATOM 784 O O . THR A 1 104 ? -8.499 -17.482 23.572 1.00 49.62 104 THR A O 1
ATOM 787 N N . LYS A 1 105 ? -8.220 -15.277 23.488 1.00 44.91 105 LYS A N 1
ATOM 788 C CA . LYS A 1 105 ? -7.627 -15.364 22.137 1.00 44.91 105 LYS A CA 1
ATOM 789 C C . LYS A 1 105 ? -6.499 -14.373 21.846 1.00 44.91 105 LYS A C 1
ATOM 791 O O . LYS A 1 105 ? -6.509 -13.709 20.817 1.00 44.91 105 LYS A O 1
ATOM 796 N N . VAL A 1 106 ? -5.528 -14.293 22.753 1.00 47.28 106 VAL A N 1
ATOM 797 C CA . VAL A 1 106 ? -4.206 -13.713 22.469 1.00 47.28 106 VAL A CA 1
ATOM 798 C C .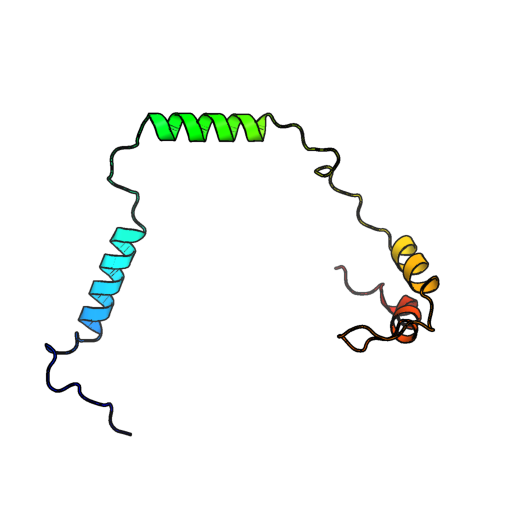 VAL A 1 106 ? -3.156 -14.668 23.044 1.00 47.28 106 VAL A C 1
ATOM 800 O O . VAL A 1 106 ? -2.754 -14.556 24.198 1.00 47.28 106 VAL A O 1
ATOM 803 N N . THR A 1 107 ? -2.803 -15.695 22.275 1.00 37.38 107 THR A N 1
ATOM 804 C CA . THR A 1 107 ? -1.620 -16.552 22.457 1.00 37.38 107 THR A CA 1
ATOM 805 C C . THR A 1 107 ? -1.165 -16.983 21.077 1.00 37.38 107 THR A C 1
ATOM 807 O O . THR A 1 107 ? -2.063 -17.301 20.262 1.00 37.38 107 THR A O 1
#

Organism: Euphydryas editha (NCBI:txid104508)

pLDDT: mean 82.57, std 15.64, range [37.38, 96.5]

Secondary structure (DSSP, 8-state):
------TTSS----HHHHHHHHHHHHHHHHSPP-SPP-HHHHHHHHHHHHHHHHSPPPTTTS-PPPPPHHHHHHHHHS--TTSPP-TT---HHHHHHGGGTTTS---

Foldseek 3Di:
DDDDDDPPDPPDQPPVSVVVVVVVVCCVVVDPDPDDDDPVVVVVVVVVVVVVVPDDQDPVNPPPDPDDLVNLLVVLCPQDQVDADDPVRDTSVNSNVCNVPPPPPDD